Protein AF-A0A4U5P6T0-F1 (afdb_monomer_lite)

InterPro domains:
  IPR006148 Glucosamine/galactosamine-6-phosphate isomerase [PF01182] (25-104)
  IPR037171 NagB/RpiA transferase-like [SSF100950] (9-103)
  IPR039104 6-phosphogluconolactonase [PTHR11054] (4-105)

Sequence (105 aa):
MDATNNKVLEVFDTEELSVSLAKYTAVLSDKFAKERGSFTVVLSVGSIDWSKWHVLWVDERLVPKDHPDSNDKLAFDGFLSMVPILPGNAYAINDALSAEGAADD

Secondary structure (DSSP, 8-state):
-------------HHHHHHHHHHHHHHHHHHHHHHHS-------SS---GGG--EE-S---SS-TTSTT-HHHHHHHHTGGGTT--GGGEE---TTS-HHHHH--

Structure (mmCIF, N/CA/C/O backbone):
data_AF-A0A4U5P6T0-F1
#
_entry.id   AF-A0A4U5P6T0-F1
#
loop_
_atom_site.group_PDB
_atom_site.id
_atom_site.type_symbol
_atom_site.label_atom_id
_atom_site.label_alt_id
_atom_site.label_c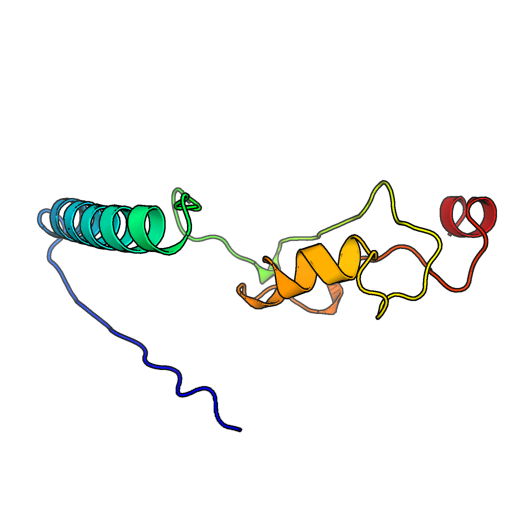omp_id
_atom_site.label_asym_id
_atom_site.label_entity_id
_atom_site.label_seq_id
_atom_site.pdbx_PDB_ins_code
_atom_site.Cartn_x
_atom_site.Cartn_y
_atom_site.Cartn_z
_atom_site.occupancy
_atom_site.B_iso_or_equiv
_atom_site.auth_seq_id
_atom_site.auth_comp_id
_atom_site.auth_asym_id
_atom_site.auth_atom_id
_atom_site.pdbx_PDB_model_num
ATOM 1 N N . MET A 1 1 ? 10.078 -18.967 5.702 1.00 35.88 1 MET A N 1
ATOM 2 C CA . MET A 1 1 ? 10.070 -18.590 7.129 1.00 35.88 1 MET A CA 1
ATOM 3 C C . MET A 1 1 ? 8.691 -18.032 7.407 1.00 35.88 1 MET A C 1
ATOM 5 O O . MET A 1 1 ? 8.331 -17.055 6.767 1.00 35.88 1 MET A O 1
ATOM 9 N N . ASP A 1 2 ? 7.902 -18.723 8.228 1.00 41.34 2 ASP A N 1
ATOM 10 C CA . ASP A 1 2 ? 6.528 -18.336 8.563 1.00 41.34 2 ASP A CA 1
ATOM 11 C C . ASP A 1 2 ? 6.510 -16.959 9.230 1.00 41.34 2 ASP A C 1
ATOM 13 O O . ASP A 1 2 ? 7.046 -16.785 10.325 1.00 41.34 2 ASP A O 1
ATOM 17 N N . ALA A 1 3 ? 5.881 -15.981 8.578 1.00 46.53 3 ALA A N 1
ATOM 18 C CA . ALA A 1 3 ? 5.433 -14.777 9.254 1.00 46.53 3 ALA A CA 1
ATOM 19 C C . ALA A 1 3 ? 4.229 -15.179 10.114 1.00 46.53 3 ALA A C 1
ATOM 21 O O . ALA A 1 3 ? 3.123 -15.373 9.612 1.00 46.53 3 ALA A O 1
ATOM 22 N N . THR A 1 4 ? 4.456 -15.378 11.409 1.00 46.34 4 THR A N 1
ATOM 23 C CA . THR A 1 4 ? 3.408 -15.658 12.391 1.00 46.34 4 THR A CA 1
ATOM 24 C C . THR A 1 4 ? 2.381 -14.528 12.355 1.00 46.34 4 THR A C 1
ATOM 26 O O . THR A 1 4 ? 2.628 -13.418 12.826 1.00 46.34 4 THR A O 1
ATOM 29 N N . ASN A 1 5 ? 1.224 -14.807 11.755 1.00 52.81 5 ASN A N 1
ATOM 30 C CA . ASN A 1 5 ? 0.116 -13.872 11.618 1.00 52.81 5 ASN A CA 1
ATOM 31 C C . ASN A 1 5 ? -0.555 -13.687 12.988 1.00 52.81 5 ASN A C 1
ATOM 33 O O . ASN A 1 5 ? -1.506 -14.388 13.337 1.00 52.81 5 ASN A O 1
ATOM 37 N N . ASN A 1 6 ? 0.009 -12.801 13.809 1.00 61.62 6 ASN A N 1
ATOM 38 C CA . ASN A 1 6 ? -0.435 -12.561 15.177 1.00 61.62 6 ASN A CA 1
ATOM 39 C C . ASN A 1 6 ? -1.689 -11.672 15.164 1.00 61.62 6 ASN A C 1
ATOM 41 O O . ASN A 1 6 ? -1.637 -10.466 15.401 1.00 61.62 6 ASN A O 1
ATOM 45 N N . LYS A 1 7 ? -2.822 -12.269 14.790 1.00 72.25 7 LYS A N 1
ATOM 46 C CA . LYS A 1 7 ? -4.104 -11.576 14.673 1.00 72.25 7 LYS A CA 1
ATOM 47 C C . LYS A 1 7 ? -4.708 -11.382 16.066 1.00 72.25 7 LYS A C 1
ATOM 49 O O . LYS A 1 7 ? -5.090 -12.353 16.713 1.00 72.25 7 LYS A O 1
ATOM 54 N N . VAL A 1 8 ? -4.811 -10.133 16.513 1.00 79.56 8 VAL A N 1
ATOM 55 C CA . VAL A 1 8 ? -5.515 -9.759 17.749 1.00 79.56 8 VAL A CA 1
ATOM 56 C C . VAL A 1 8 ? -6.956 -9.386 17.389 1.00 79.56 8 VAL A C 1
ATOM 58 O O . VAL A 1 8 ? -7.170 -8.550 16.513 1.00 79.56 8 VAL A O 1
ATOM 61 N N . LEU A 1 9 ? -7.939 -10.030 18.027 1.00 83.31 9 LEU A N 1
ATOM 62 C CA . LEU A 1 9 ? -9.361 -9.694 17.911 1.00 83.31 9 LEU A CA 1
ATOM 63 C C . LEU A 1 9 ? -9.855 -9.202 19.270 1.00 83.31 9 LEU A C 1
ATOM 65 O O . LEU A 1 9 ? -9.935 -9.983 20.215 1.00 83.31 9 LEU A O 1
ATOM 69 N N . GLU A 1 10 ? -10.210 -7.926 19.345 1.00 82.50 10 GLU A N 1
ATOM 70 C CA . GLU A 1 10 ? -10.851 -7.323 20.512 1.00 82.50 10 GLU A CA 1
ATOM 71 C C . GLU A 1 10 ? -12.274 -6.904 20.130 1.00 82.50 10 GLU A C 1
ATOM 73 O O . GLU A 1 10 ? -12.496 -6.321 19.067 1.00 82.50 10 GLU A O 1
ATOM 78 N N . VAL A 1 11 ? -13.247 -7.254 20.973 1.00 85.94 11 VAL A N 1
ATOM 79 C CA . VAL A 1 11 ? -14.671 -6.973 20.760 1.00 85.94 11 VAL A CA 1
ATOM 80 C C . VAL A 1 11 ? -15.105 -5.947 21.798 1.00 85.94 11 VAL A C 1
ATOM 82 O O . VAL A 1 11 ? -14.882 -6.151 22.988 1.00 8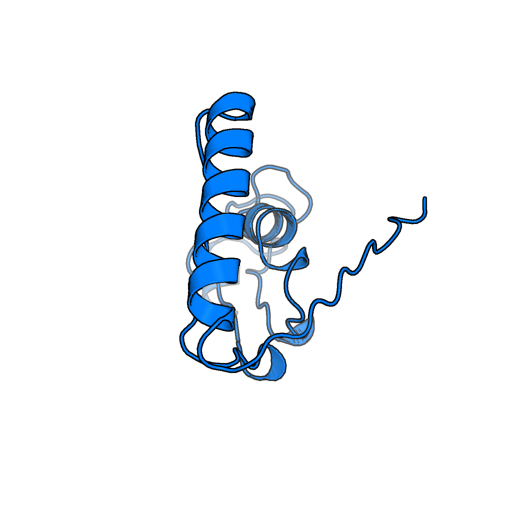5.94 11 VAL A O 1
ATOM 85 N N . PHE A 1 12 ? -15.717 -4.862 21.334 1.00 84.44 12 PHE A N 1
ATOM 86 C CA . PHE A 1 12 ? -16.166 -3.743 22.159 1.00 84.44 12 PHE A CA 1
ATOM 87 C C . PHE A 1 12 ? -17.631 -3.428 21.873 1.00 84.44 12 PHE A C 1
ATOM 89 O O . PHE A 1 12 ? -18.099 -3.616 20.745 1.00 84.44 12 PHE A O 1
ATOM 96 N N . ASP A 1 13 ? -18.311 -2.857 22.862 1.00 89.19 13 ASP A N 1
ATOM 97 C CA . ASP A 1 13 ? -19.583 -2.177 22.641 1.00 89.19 13 ASP A CA 1
ATOM 98 C C . ASP A 1 13 ? -19.364 -0.854 21.881 1.00 89.19 13 ASP A C 1
ATOM 100 O O . ASP A 1 13 ? -18.265 -0.287 21.855 1.00 89.19 13 ASP A O 1
ATOM 104 N N . THR A 1 14 ? -20.412 -0.349 21.220 1.00 79.88 14 THR A N 1
ATOM 105 C CA . THR A 1 14 ? -20.301 0.755 20.245 1.00 79.88 14 THR A CA 1
ATOM 106 C C . THR A 1 14 ? -19.713 2.038 20.841 1.00 79.88 14 THR A C 1
ATOM 108 O O . THR A 1 14 ? -18.955 2.738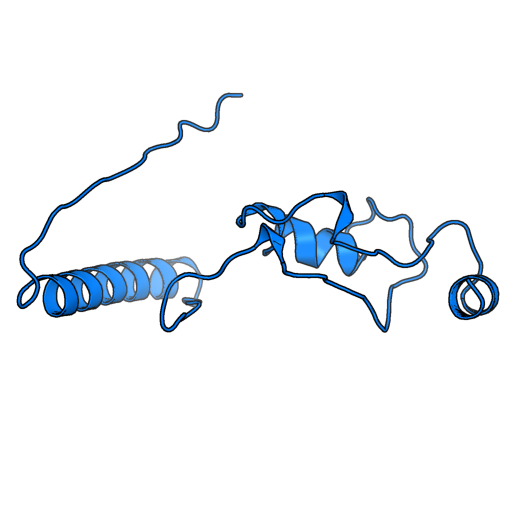 20.169 1.00 79.88 14 THR A O 1
ATOM 111 N N . GLU A 1 15 ? -20.031 2.339 22.100 1.00 82.81 15 GLU A N 1
ATOM 112 C CA . GLU A 1 15 ? -19.546 3.540 22.790 1.00 82.81 15 GLU A CA 1
ATOM 113 C C . GLU A 1 15 ? -18.051 3.446 23.138 1.00 82.81 15 GLU A C 1
ATOM 115 O O . GLU A 1 15 ? -17.321 4.435 23.049 1.00 82.81 15 GLU A O 1
ATOM 120 N N . GLU A 1 16 ? -17.563 2.245 23.456 1.00 88.00 16 GLU A N 1
ATOM 121 C CA . GLU A 1 16 ? -16.183 2.019 23.894 1.00 88.00 16 GLU A CA 1
ATOM 122 C C . GLU A 1 16 ? -15.204 1.867 22.727 1.00 88.00 16 GLU A C 1
ATOM 124 O O . GLU A 1 16 ? -14.026 2.210 22.858 1.00 88.00 16 GLU A O 1
ATOM 129 N N . LEU A 1 17 ? -15.686 1.406 21.567 1.00 87.56 17 LEU A N 1
ATOM 130 C CA . LEU A 1 17 ? -14.851 1.129 20.397 1.00 87.56 17 LEU A CA 1
ATOM 131 C C . LEU A 1 17 ? -14.029 2.351 19.962 1.00 87.56 17 LEU A C 1
ATOM 133 O O . LEU A 1 17 ? -12.828 2.241 19.711 1.00 87.56 17 LEU A O 1
ATOM 137 N N . SER A 1 18 ? -14.667 3.522 19.896 1.00 85.69 18 SER A N 1
ATOM 138 C CA . SER A 1 18 ? -14.011 4.762 19.461 1.00 85.69 18 SER A CA 1
ATOM 139 C C . SER A 1 18 ? -12.885 5.185 20.412 1.00 85.69 18 SER A C 1
ATOM 141 O O . SER A 1 18 ? -11.787 5.537 19.974 1.00 85.69 18 SER A O 1
ATOM 143 N N . VAL A 1 19 ? -13.132 5.087 21.721 1.00 89.44 19 VAL A N 1
ATOM 144 C CA . VAL A 1 19 ? -12.180 5.452 22.775 1.00 89.44 19 VAL A CA 1
ATOM 145 C C . VAL A 1 19 ? -11.006 4.477 22.806 1.00 89.44 19 VAL A C 1
ATOM 147 O O . VAL A 1 19 ? -9.853 4.908 22.891 1.00 89.44 19 VAL A O 1
ATOM 150 N N . SER A 1 20 ? -11.275 3.175 22.716 1.00 88.88 20 SER A N 1
ATOM 151 C CA . SER A 1 20 ? -10.240 2.138 22.694 1.00 88.88 20 SER A CA 1
ATOM 152 C C . SER A 1 20 ? -9.351 2.255 21.457 1.00 88.88 20 SER A C 1
ATOM 154 O O . SER A 1 20 ? -8.126 2.246 21.590 1.00 88.88 20 SER A O 1
ATOM 156 N N . LEU A 1 21 ? -9.932 2.481 20.273 1.00 88.12 21 LEU A N 1
ATOM 157 C CA . LEU A 1 21 ? -9.169 2.679 19.039 1.00 88.12 21 LEU A CA 1
ATOM 158 C C . LEU A 1 21 ? -8.285 3.932 19.102 1.00 88.12 21 LEU A C 1
ATOM 160 O O . LEU A 1 21 ? -7.123 3.890 18.690 1.00 88.12 21 LEU A O 1
ATOM 164 N N . ALA A 1 22 ? -8.800 5.037 19.651 1.00 89.38 22 ALA A N 1
ATOM 165 C CA . ALA A 1 22 ? -8.025 6.261 19.836 1.00 89.38 22 ALA A CA 1
ATOM 166 C C . ALA A 1 22 ? -6.831 6.042 20.780 1.00 89.38 22 ALA A C 1
ATOM 168 O O . ALA A 1 22 ? -5.708 6.432 20.455 1.00 89.38 22 ALA A O 1
ATOM 169 N N . LYS A 1 23 ? -7.043 5.363 21.918 1.00 92.50 23 LYS A N 1
ATOM 170 C CA . LYS A 1 23 ? -5.969 5.011 22.864 1.00 92.50 23 LYS A CA 1
ATOM 171 C C . LYS A 1 23 ? -4.922 4.105 22.220 1.00 92.50 23 LYS A C 1
ATOM 173 O O . LYS A 1 23 ? -3.731 4.374 22.347 1.00 92.50 23 LYS A O 1
ATOM 178 N N . TYR A 1 24 ? -5.355 3.069 21.507 1.00 90.75 24 TYR A N 1
ATOM 179 C CA . TYR A 1 24 ? -4.460 2.149 20.811 1.00 90.75 24 TYR A CA 1
ATOM 180 C C . TYR A 1 24 ? -3.607 2.874 19.762 1.00 90.75 24 TYR A C 1
ATOM 182 O O . TYR A 1 24 ? -2.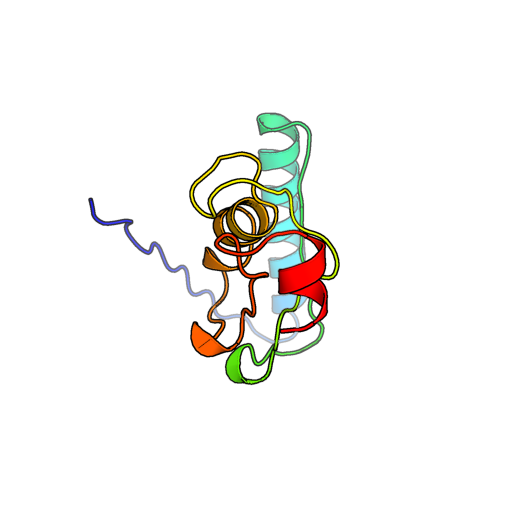383 2.745 19.750 1.00 90.75 24 TYR A O 1
ATOM 190 N N . THR A 1 25 ? -4.238 3.718 18.943 1.00 91.31 25 THR A N 1
ATOM 191 C CA . THR A 1 25 ? -3.547 4.529 17.931 1.00 91.31 25 THR A CA 1
ATOM 192 C C . THR A 1 25 ? -2.538 5.482 18.572 1.00 91.31 25 THR A C 1
ATOM 194 O O . THR A 1 25 ? -1.420 5.600 18.079 1.00 91.31 25 THR A O 1
ATOM 197 N N . ALA A 1 26 ? -2.882 6.115 19.699 1.00 93.62 26 ALA A N 1
ATOM 198 C CA . ALA A 1 26 ? -1.967 6.988 20.431 1.00 93.62 26 ALA A CA 1
ATOM 199 C C . ALA A 1 26 ? -0.735 6.232 20.963 1.00 93.62 26 ALA A C 1
ATOM 201 O O . ALA A 1 26 ? 0.386 6.721 20.828 1.00 93.62 26 ALA A O 1
ATOM 202 N N . VAL A 1 27 ? -0.925 5.024 21.508 1.00 95.06 27 VAL A N 1
ATOM 203 C CA . VAL A 1 27 ? 0.177 4.161 21.974 1.00 95.06 27 VAL A CA 1
ATOM 204 C C . VAL A 1 27 ? 1.104 3.777 20.818 1.00 95.06 27 VAL A C 1
ATOM 206 O O . VAL A 1 27 ? 2.324 3.890 20.946 1.00 95.06 27 VAL A O 1
ATOM 209 N N . LEU A 1 28 ? 0.547 3.353 19.679 1.00 92.62 28 LEU A N 1
ATOM 210 C CA . LEU A 1 28 ? 1.349 3.021 18.499 1.00 92.62 28 LEU A CA 1
ATOM 211 C C . LEU A 1 28 ? 2.082 4.242 17.942 1.00 92.62 28 LEU A C 1
ATOM 213 O O . LEU A 1 28 ? 3.255 4.135 17.583 1.00 92.62 28 LEU A O 1
ATOM 217 N N . SER A 1 29 ? 1.412 5.394 17.906 1.00 94.81 29 SER A N 1
ATOM 218 C CA . SER A 1 29 ? 2.002 6.645 17.445 1.00 94.81 29 SER A CA 1
ATOM 219 C C . SER A 1 29 ? 3.213 7.031 18.278 1.00 94.81 29 SER A C 1
ATOM 221 O O . SER A 1 29 ? 4.267 7.306 17.714 1.00 94.81 29 SER A O 1
ATOM 223 N N . ASP A 1 30 ? 3.087 7.030 19.606 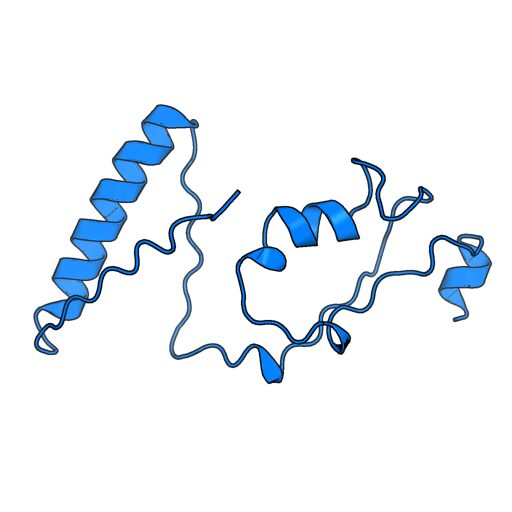1.00 96.56 30 ASP A N 1
ATOM 224 C CA . ASP A 1 30 ? 4.189 7.374 20.507 1.00 96.56 30 ASP A CA 1
ATOM 225 C C . ASP A 1 30 ? 5.366 6.399 20.353 1.00 96.56 30 ASP A C 1
ATOM 227 O O . ASP A 1 30 ? 6.517 6.824 20.234 1.00 96.56 30 ASP A O 1
ATOM 231 N N . LYS A 1 31 ? 5.079 5.094 20.264 1.00 94.62 31 LYS A N 1
ATOM 232 C CA . LYS A 1 31 ? 6.098 4.063 20.052 1.00 94.62 31 LYS A CA 1
ATOM 233 C C . LYS A 1 31 ? 6.867 4.280 18.746 1.00 94.62 31 LYS A C 1
ATOM 235 O O . LYS A 1 31 ? 8.090 4.406 18.760 1.00 94.62 31 LYS A O 1
ATOM 240 N N . PHE A 1 32 ? 6.169 4.318 17.613 1.00 91.38 32 PHE A N 1
ATOM 241 C CA . PHE A 1 32 ? 6.829 4.334 16.308 1.00 91.38 32 PHE A CA 1
ATOM 242 C C . PHE A 1 32 ? 7.418 5.698 15.953 1.00 91.38 32 PHE A C 1
ATOM 244 O O . PHE A 1 32 ? 8.473 5.737 15.323 1.00 91.38 32 PHE A O 1
ATOM 251 N N . ALA A 1 33 ? 6.830 6.804 16.420 1.00 94.38 33 ALA A N 1
ATOM 252 C CA . ALA A 1 33 ? 7.447 8.119 16.273 1.00 94.38 33 ALA A CA 1
ATOM 253 C C . ALA A 1 33 ? 8.799 8.194 17.005 1.00 94.38 33 ALA A C 1
ATOM 255 O O . ALA A 1 33 ? 9.745 8.762 16.464 1.00 94.38 33 ALA A O 1
ATOM 256 N N . LYS A 1 34 ? 8.930 7.572 18.187 1.00 95.75 34 LYS A N 1
ATOM 257 C CA . LYS A 1 34 ? 10.214 7.471 18.904 1.00 95.75 34 LYS A CA 1
ATOM 258 C C . LYS A 1 34 ? 11.212 6.551 18.202 1.00 95.75 34 LYS A C 1
ATOM 260 O O . LYS A 1 34 ? 12.385 6.892 18.114 1.00 95.75 34 LYS A O 1
ATOM 265 N N . GLU A 1 35 ? 10.761 5.399 17.708 1.00 93.94 35 GLU A N 1
ATOM 266 C CA . GLU A 1 35 ? 11.638 4.413 17.060 1.00 93.94 35 GLU A CA 1
ATOM 267 C C . GLU A 1 35 ? 12.120 4.850 15.667 1.00 93.94 35 GLU A C 1
ATOM 269 O O . GLU A 1 35 ? 13.237 4.522 15.274 1.00 93.94 35 GLU A O 1
ATOM 274 N N . ARG A 1 36 ? 11.277 5.551 14.898 1.00 92.19 36 ARG A N 1
ATOM 275 C CA . ARG A 1 36 ? 11.486 5.795 13.457 1.00 92.19 36 ARG A CA 1
ATOM 276 C C . ARG A 1 36 ? 11.469 7.272 13.068 1.00 92.19 36 ARG A C 1
ATOM 278 O O . ARG A 1 36 ? 11.571 7.593 11.888 1.00 92.19 36 ARG A O 1
ATOM 285 N N . GLY A 1 37 ? 11.271 8.172 14.029 1.00 93.62 37 GLY A N 1
ATOM 286 C CA . GLY A 1 37 ? 11.106 9.608 13.785 1.00 93.62 37 GLY A CA 1
ATOM 287 C C . GLY A 1 37 ? 9.774 9.991 13.129 1.00 93.62 37 GLY A C 1
ATOM 288 O O . GLY A 1 37 ? 9.511 11.175 12.941 1.00 93.62 37 GLY A O 1
ATOM 289 N N . SER A 1 38 ? 8.924 9.021 12.775 1.00 87.81 38 SER A N 1
ATOM 290 C CA . SER A 1 38 ? 7.623 9.251 12.145 1.00 87.81 38 SER A CA 1
ATOM 291 C C . SER A 1 38 ? 6.632 8.127 12.461 1.00 87.81 38 SER A C 1
ATOM 293 O O . SER A 1 38 ? 7.015 6.984 12.714 1.00 87.81 38 SER A O 1
ATOM 295 N N . PHE A 1 39 ? 5.341 8.459 12.439 1.00 90.25 39 PHE A N 1
ATOM 296 C CA . PHE A 1 39 ? 4.231 7.512 12.508 1.00 90.25 39 PHE A CA 1
ATOM 297 C C . PHE A 1 39 ? 3.279 7.813 11.352 1.00 90.25 39 PHE A C 1
ATOM 299 O O . PHE A 1 39 ? 2.821 8.945 11.208 1.00 90.25 39 PHE A O 1
ATOM 306 N N . THR A 1 40 ? 3.009 6.810 10.519 1.00 85.56 40 THR A N 1
ATOM 307 C CA . THR A 1 40 ? 2.100 6.934 9.374 1.00 85.56 40 THR A CA 1
ATOM 308 C C . THR A 1 40 ? 0.837 6.144 9.670 1.00 85.56 40 THR A C 1
ATOM 310 O O . THR A 1 40 ? 0.911 4.982 10.067 1.00 85.56 40 THR A O 1
ATOM 313 N N . VAL A 1 41 ? -0.319 6.771 9.470 1.00 84.38 41 VAL A N 1
ATOM 314 C CA . VAL A 1 41 ? -1.635 6.152 9.630 1.00 84.38 41 VAL A CA 1
ATOM 315 C C . VAL A 1 41 ? -2.441 6.349 8.353 1.00 84.38 41 VAL A C 1
ATOM 317 O O . VAL A 1 41 ? -2.382 7.411 7.735 1.00 84.38 41 VAL A O 1
ATOM 320 N N . VAL A 1 42 ? -3.208 5.332 7.971 1.00 77.50 42 VAL A N 1
ATOM 321 C CA . VAL A 1 42 ? -4.185 5.409 6.883 1.00 77.50 42 VAL A CA 1
ATOM 322 C C . VAL A 1 42 ? -5.568 5.338 7.514 1.00 77.50 42 VAL A C 1
ATOM 324 O O . VAL A 1 42 ? -5.889 4.374 8.206 1.00 77.50 42 VAL A O 1
ATOM 327 N N . LEU A 1 43 ? -6.370 6.381 7.316 1.00 78.81 43 LEU A N 1
ATOM 328 C CA . LEU A 1 43 ? -7.736 6.459 7.827 1.00 78.81 43 LEU A CA 1
ATOM 329 C C . LEU A 1 43 ? -8.710 6.078 6.710 1.00 78.81 43 LEU A C 1
ATOM 331 O O . LEU A 1 43 ? -8.636 6.632 5.615 1.00 78.81 43 LEU A O 1
ATOM 335 N N . SER A 1 44 ? -9.649 5.178 6.995 1.00 72.88 44 SER A N 1
ATOM 336 C CA . SER A 1 44 ? -10.803 4.929 6.131 1.00 72.88 44 SER A CA 1
ATOM 337 C C . SER A 1 44 ? -12.095 5.199 6.886 1.00 72.88 44 SER A C 1
ATOM 339 O O . SER A 1 44 ? -12.218 4.910 8.076 1.00 72.88 44 SER A O 1
ATOM 341 N N . VAL A 1 45 ? -13.079 5.745 6.179 1.00 71.19 45 VAL A N 1
ATOM 342 C CA . VAL A 1 45 ? -14.454 5.835 6.670 1.00 71.19 45 VAL A CA 1
ATOM 343 C C . VAL A 1 45 ? -15.216 4.675 6.031 1.00 71.19 45 VAL A C 1
ATOM 345 O O . VAL A 1 45 ? -15.364 4.632 4.813 1.00 71.19 45 VAL A O 1
ATOM 348 N N . GLY A 1 46 ? -15.634 3.697 6.836 1.00 70.69 46 GLY A N 1
ATOM 349 C CA . GLY A 1 46 ? -16.217 2.446 6.336 1.00 70.69 46 GLY A CA 1
ATOM 350 C C . GLY A 1 46 ? -15.181 1.407 5.881 1.00 70.69 46 GLY A C 1
ATOM 351 O O . GLY A 1 46 ? -13.971 1.581 6.047 1.00 70.69 46 GLY A O 1
ATOM 352 N N . SER A 1 47 ? -15.673 0.294 5.331 1.00 74.94 47 SER A N 1
ATOM 353 C CA . SER A 1 47 ? -14.844 -0.797 4.808 1.00 74.94 47 SER A CA 1
ATOM 354 C C . SER A 1 47 ? -14.360 -0.490 3.390 1.00 74.94 47 SER A C 1
ATOM 356 O O . SER A 1 47 ? -15.178 -0.241 2.503 1.00 74.94 47 SER A O 1
ATOM 358 N N . ILE A 1 48 ? -13.049 -0.570 3.156 1.00 81.75 48 ILE A N 1
ATOM 359 C CA . ILE A 1 48 ? -12.476 -0.520 1.806 1.00 81.75 48 ILE A CA 1
ATOM 360 C C . ILE A 1 48 ? -12.588 -1.908 1.170 1.00 81.75 48 ILE A C 1
ATOM 362 O O . ILE A 1 48 ? -12.031 -2.881 1.678 1.00 81.75 48 ILE A O 1
ATOM 366 N N . ASP A 1 49 ? -13.299 -1.991 0.048 1.00 89.00 49 ASP A N 1
ATOM 367 C CA . ASP A 1 49 ? -13.386 -3.203 -0.765 1.00 89.00 49 ASP A CA 1
ATOM 368 C C . ASP A 1 49 ? -12.271 -3.217 -1.820 1.00 89.00 49 ASP A C 1
ATOM 370 O O . ASP A 1 49 ? -12.455 -2.772 -2.954 1.00 89.00 49 ASP A O 1
ATOM 374 N N . TRP A 1 50 ? -11.100 -3.723 -1.429 1.00 91.56 50 TRP A N 1
ATOM 375 C CA . TRP A 1 50 ? -9.904 -3.813 -2.277 1.00 91.56 50 TRP A CA 1
ATOM 376 C C . TRP A 1 50 ? -10.097 -4.639 -3.554 1.00 91.56 50 TRP A C 1
ATOM 378 O O . TRP A 1 50 ? -9.346 -4.456 -4.509 1.00 91.56 50 TRP A O 1
ATOM 388 N N . SER A 1 51 ? -11.127 -5.492 -3.620 1.00 91.75 51 SER A N 1
ATOM 389 C CA . SER A 1 51 ? -11.436 -6.262 -4.832 1.00 91.75 51 SER A CA 1
ATOM 390 C C . SER A 1 51 ? -11.887 -5.390 -6.010 1.00 91.75 51 SER A C 1
ATOM 392 O O . SER A 1 51 ? -11.813 -5.817 -7.159 1.00 91.75 51 S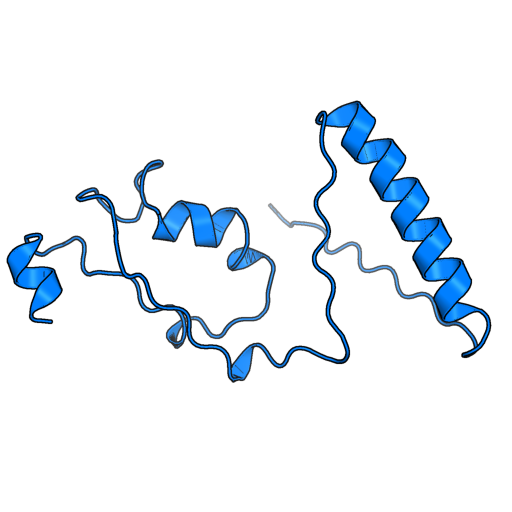ER A O 1
ATOM 394 N N . LYS A 1 52 ? -12.328 -4.157 -5.730 1.00 92.06 52 LYS A N 1
ATOM 395 C CA . LYS A 1 52 ? -12.806 -3.183 -6.724 1.00 92.06 52 LYS A CA 1
ATOM 396 C C . LYS A 1 52 ? -11.790 -2.095 -7.054 1.00 92.06 52 LYS A C 1
ATOM 398 O O . LYS A 1 52 ? -12.060 -1.247 -7.899 1.00 92.06 52 LYS A O 1
ATOM 403 N N . TRP A 1 53 ? -10.666 -2.062 -6.346 1.00 93.69 53 TRP A N 1
ATOM 404 C CA . TRP A 1 53 ? -9.633 -1.058 -6.568 1.00 93.69 53 TRP A CA 1
ATOM 405 C C . TRP A 1 53 ? -8.775 -1.460 -7.754 1.00 93.69 53 TRP A C 1
ATOM 407 O O . TRP A 1 53 ? -8.412 -2.627 -7.856 1.00 93.69 53 TRP A O 1
ATOM 417 N N . HIS A 1 54 ? -8.449 -0.484 -8.600 1.00 94.19 54 HIS A N 1
ATOM 418 C CA . HIS A 1 54 ? -7.502 -0.596 -9.705 1.00 94.19 54 HIS A CA 1
ATOM 419 C C . HIS A 1 54 ? -6.414 0.465 -9.509 1.00 94.19 54 HIS A C 1
ATOM 421 O O . HIS A 1 54 ? -6.730 1.630 -9.264 1.00 94.19 54 HIS A O 1
ATOM 427 N N . VAL A 1 55 ? -5.148 0.062 -9.583 1.00 94.19 55 VAL A N 1
ATOM 428 C CA . VAL A 1 55 ? -3.979 0.928 -9.377 1.00 94.19 55 VAL A CA 1
ATOM 429 C C . VAL A 1 55 ? -3.215 1.026 -10.689 1.00 94.19 55 VAL A C 1
ATOM 431 O O . VAL A 1 55 ? -2.883 0.002 -11.276 1.00 94.19 55 VAL A O 1
ATOM 434 N N . LEU A 1 56 ? -2.958 2.251 -11.145 1.00 94.19 56 LEU A N 1
ATOM 435 C CA . LEU A 1 56 ? -2.259 2.542 -12.394 1.00 94.19 56 LEU A CA 1
ATOM 436 C C . LEU A 1 56 ? -1.106 3.505 -12.119 1.00 94.19 56 LEU A C 1
ATOM 438 O O . LEU A 1 56 ? -1.221 4.369 -11.244 1.00 94.19 56 LEU A O 1
ATOM 442 N N . TRP A 1 57 ? -0.042 3.403 -12.911 1.00 91.75 57 TRP A N 1
ATOM 443 C CA . TRP A 1 57 ? 1.086 4.330 -12.862 1.00 91.75 57 TRP A CA 1
ATOM 444 C C . TRP A 1 57 ? 1.096 5.275 -14.055 1.00 91.75 57 TRP A C 1
ATOM 446 O O . TRP A 1 57 ? 0.810 4.884 -15.180 1.00 91.75 57 TRP A O 1
ATOM 456 N N . VAL A 1 58 ? 1.415 6.541 -13.783 1.00 88.94 58 VAL A N 1
ATOM 457 C CA . VAL A 1 58 ? 1.589 7.588 -14.805 1.00 88.94 58 VAL A CA 1
ATOM 458 C C . VAL A 1 58 ? 3.066 7.756 -15.173 1.00 88.94 58 VAL A C 1
ATOM 460 O O . VAL A 1 58 ? 3.381 8.208 -16.267 1.00 88.94 58 VAL A O 1
ATOM 463 N N . ASP A 1 59 ? 3.969 7.399 -14.259 1.00 89.69 59 ASP A N 1
ATOM 464 C CA . ASP A 1 59 ? 5.419 7.475 -14.429 1.00 89.69 59 ASP A CA 1
ATOM 465 C C . ASP A 1 59 ? 6.079 6.264 -13.750 1.00 89.69 59 ASP A C 1
ATOM 467 O O . ASP A 1 59 ? 5.678 5.852 -12.657 1.00 89.69 59 ASP A O 1
ATOM 471 N N . GLU A 1 60 ? 7.112 5.722 -14.386 1.00 92.62 60 GLU A N 1
ATOM 472 C CA . GLU A 1 60 ? 7.964 4.644 -13.887 1.00 92.62 60 GLU A CA 1
ATOM 473 C C . GLU A 1 60 ? 9.405 4.886 -14.360 1.00 92.62 60 GLU A C 1
ATOM 475 O O . GLU A 1 60 ? 9.668 5.444 -15.426 1.00 92.62 60 GLU A O 1
ATOM 480 N N . ARG A 1 61 ? 10.371 4.493 -13.535 1.00 93.44 61 ARG A N 1
ATOM 481 C CA . ARG A 1 61 ? 11.787 4.503 -13.878 1.00 93.44 61 ARG A CA 1
ATOM 482 C C . ARG A 1 61 ? 12.065 3.423 -14.918 1.00 93.44 61 ARG A C 1
ATOM 484 O O . ARG A 1 61 ? 11.599 2.298 -14.794 1.00 93.44 61 ARG A O 1
ATOM 491 N N . LEU A 1 62 ? 12.887 3.750 -15.917 1.00 90.94 62 LEU A N 1
ATOM 492 C CA . LEU A 1 62 ? 13.321 2.807 -16.953 1.00 90.94 62 LEU A CA 1
ATOM 493 C C . LEU A 1 62 ? 14.374 1.828 -16.401 1.00 90.94 62 LEU A C 1
ATOM 495 O O . LEU A 1 62 ? 15.555 1.882 -16.744 1.00 90.94 62 LEU A O 1
ATOM 499 N N . VAL A 1 63 ? 13.936 0.972 -15.488 1.00 93.44 63 VAL A N 1
ATOM 500 C CA . VAL A 1 63 ? 14.701 -0.083 -14.825 1.00 93.44 63 VAL A CA 1
ATOM 501 C C . VAL A 1 63 ? 13.824 -1.338 -14.736 1.00 93.44 63 VAL A C 1
ATOM 503 O O . VAL A 1 63 ? 12.601 -1.220 -14.799 1.00 93.44 63 VAL A O 1
ATOM 506 N N . PRO A 1 64 ? 14.410 -2.536 -14.574 1.00 93.38 64 PRO A N 1
ATOM 507 C CA . PRO A 1 64 ? 13.632 -3.748 -14.320 1.00 93.38 64 PRO A CA 1
ATOM 508 C C . PRO A 1 64 ? 12.701 -3.604 -13.105 1.00 93.38 64 PRO A C 1
ATOM 510 O O . PRO A 1 64 ? 13.068 -2.966 -12.118 1.00 93.38 64 PRO A O 1
ATOM 513 N N . LYS A 1 65 ? 11.529 -4.247 -13.130 1.00 91.19 65 LYS A N 1
ATOM 514 C CA . LYS A 1 65 ? 10.543 -4.196 -12.028 1.00 91.19 65 LYS A CA 1
ATOM 515 C C . LYS A 1 65 ? 11.050 -4.694 -10.675 1.00 91.19 65 LYS A C 1
ATOM 517 O O . LYS A 1 65 ? 10.510 -4.320 -9.643 1.00 91.19 65 LYS A O 1
ATOM 522 N N . ASP A 1 66 ? 12.067 -5.549 -10.640 1.00 93.50 66 ASP A N 1
ATOM 523 C CA . ASP A 1 66 ? 12.675 -6.016 -9.389 1.00 93.50 66 ASP A CA 1
ATOM 524 C C . ASP A 1 66 ? 13.770 -5.071 -8.857 1.00 93.50 66 ASP A C 1
ATOM 526 O O . ASP A 1 66 ? 14.272 -5.265 -7.742 1.00 93.50 66 ASP A O 1
ATOM 530 N N . HIS A 1 67 ? 14.102 -4.015 -9.604 1.00 96.25 67 HIS A N 1
ATOM 531 C CA . HIS A 1 67 ? 15.093 -3.019 -9.223 1.00 96.25 67 HIS A CA 1
ATOM 532 C C . HIS A 1 67 ? 14.609 -2.174 -8.027 1.00 96.25 67 HIS A C 1
ATOM 534 O O . HIS A 1 67 ? 13.441 -1.784 -7.980 1.00 96.25 67 HIS A O 1
ATOM 540 N N . PRO A 1 68 ? 15.488 -1.824 -7.065 1.00 95.88 68 PRO A N 1
ATOM 541 C CA . PRO A 1 68 ? 15.118 -1.021 -5.892 1.00 95.88 68 PRO A CA 1
ATOM 542 C C . PRO A 1 68 ? 14.548 0.369 -6.215 1.00 95.88 68 PRO A C 1
ATOM 544 O O . PRO A 1 68 ? 13.840 0.926 -5.383 1.00 95.88 68 PRO A O 1
ATOM 547 N N . ASP A 1 69 ? 14.832 0.901 -7.404 1.00 95.31 69 ASP A N 1
ATOM 548 C CA . ASP A 1 69 ? 14.339 2.212 -7.850 1.00 95.31 69 ASP A CA 1
ATOM 549 C C . ASP A 1 69 ? 13.017 2.146 -8.640 1.00 95.31 69 ASP A C 1
ATOM 551 O O . ASP A 1 69 ? 12.539 3.189 -9.080 1.00 95.31 69 ASP A O 1
ATOM 555 N N . SER A 1 70 ? 12.425 0.961 -8.848 1.00 96.69 70 SER A N 1
ATOM 556 C CA . SER A 1 70 ? 11.102 0.859 -9.483 1.00 96.69 70 SER A CA 1
ATOM 557 C C . SER A 1 70 ? 10.024 1.431 -8.559 1.00 96.69 70 SER A C 1
ATOM 559 O O . SER A 1 70 ? 9.891 1.025 -7.399 1.00 96.69 70 SER A O 1
ATOM 561 N N . ASN A 1 71 ? 9.223 2.355 -9.087 1.00 95.44 71 ASN A N 1
ATOM 562 C CA . ASN A 1 71 ? 8.065 2.920 -8.406 1.00 95.44 71 ASN A CA 1
ATOM 563 C C . ASN A 1 71 ? 7.046 1.822 -8.070 1.00 95.44 71 ASN A C 1
ATOM 565 O O . ASN A 1 71 ? 6.525 1.806 -6.954 1.00 95.44 71 ASN A O 1
ATOM 569 N N . ASP A 1 72 ? 6.796 0.891 -8.997 1.00 94.75 72 ASP A N 1
ATOM 570 C CA . ASP A 1 72 ? 5.895 -0.244 -8.794 1.00 94.75 72 ASP A CA 1
ATOM 571 C C . ASP A 1 72 ? 6.352 -1.122 -7.625 1.00 94.75 72 ASP A C 1
ATOM 573 O O . ASP A 1 72 ? 5.581 -1.389 -6.699 1.00 94.75 72 ASP A O 1
ATOM 577 N N . LYS A 1 73 ? 7.642 -1.476 -7.593 1.00 95.06 73 LYS A N 1
ATOM 578 C CA . LYS A 1 73 ? 8.221 -2.263 -6.501 1.00 95.06 73 LYS A CA 1
ATOM 579 C C . LYS A 1 73 ? 8.100 -1.556 -5.157 1.00 95.06 73 LYS A C 1
ATOM 581 O O . LYS A 1 73 ? 7.695 -2.165 -4.167 1.00 95.06 73 LYS A O 1
ATOM 586 N N . LEU A 1 74 ? 8.447 -0.272 -5.111 1.00 95.50 74 LEU A N 1
ATOM 587 C CA . LEU A 1 74 ? 8.377 0.524 -3.887 1.00 95.50 74 LEU A CA 1
ATOM 588 C C . LEU A 1 74 ? 6.933 0.658 -3.386 1.00 95.50 74 LEU A C 1
ATOM 590 O O . LEU A 1 74 ? 6.691 0.543 -2.183 1.00 95.50 74 LEU A O 1
ATOM 594 N N . ALA A 1 75 ? 5.968 0.846 -4.288 1.00 94.25 75 ALA A N 1
ATOM 595 C CA . ALA A 1 75 ? 4.551 0.878 -3.945 1.00 94.25 75 ALA A CA 1
ATOM 596 C C . ALA A 1 75 ? 4.049 -0.486 -3.446 1.00 94.25 75 ALA A C 1
ATOM 598 O O . ALA A 1 75 ? 3.279 -0.545 -2.481 1.00 94.25 75 ALA A O 1
ATOM 599 N N . PHE A 1 76 ? 4.502 -1.585 -4.053 1.00 93.69 76 PHE A N 1
ATOM 600 C CA . PHE A 1 76 ? 4.147 -2.931 -3.619 1.00 93.69 76 PHE A CA 1
ATOM 601 C C . PHE A 1 76 ? 4.705 -3.258 -2.232 1.00 93.69 76 PHE A C 1
ATOM 603 O O . PHE A 1 76 ? 3.944 -3.599 -1.322 1.00 93.69 76 PHE A O 1
ATOM 610 N N . ASP A 1 77 ? 6.009 -3.085 -2.034 1.00 94.00 77 ASP A N 1
ATOM 611 C CA . ASP A 1 77 ? 6.679 -3.376 -0.766 1.00 94.00 77 ASP A CA 1
ATOM 612 C C . ASP A 1 77 ? 6.196 -2.454 0.361 1.00 94.00 77 ASP A C 1
ATOM 614 O O . ASP A 1 77 ? 6.012 -2.890 1.498 1.00 94.00 77 ASP A O 1
ATOM 618 N N . GLY A 1 78 ? 5.976 -1.173 0.051 1.00 90.12 78 GLY A N 1
ATOM 619 C CA . GLY A 1 78 ? 5.586 -0.163 1.030 1.00 90.12 78 GLY A CA 1
ATOM 620 C C . GLY A 1 78 ? 4.100 -0.167 1.379 1.00 90.12 78 GLY A C 1
ATOM 621 O O . GLY A 1 78 ? 3.740 0.292 2.465 1.00 90.12 78 GLY A O 1
ATOM 622 N N . PHE A 1 79 ? 3.236 -0.660 0.486 1.00 89.69 79 PHE A N 1
ATOM 623 C CA . PHE A 1 79 ? 1.792 -0.549 0.675 1.00 89.69 79 PHE A CA 1
ATOM 624 C C . PHE A 1 79 ? 0.976 -1.707 0.097 1.00 89.69 79 PHE A C 1
ATOM 626 O O . PHE A 1 79 ? 0.242 -2.346 0.851 1.00 89.69 79 PHE A O 1
ATOM 633 N N . LEU A 1 80 ? 1.062 -1.993 -1.208 1.00 91.81 80 LEU A N 1
ATOM 634 C CA . LEU A 1 80 ? 0.096 -2.900 -1.853 1.00 91.81 80 LEU A CA 1
ATOM 635 C C . LEU A 1 80 ? 0.191 -4.346 -1.342 1.00 91.81 80 LEU A C 1
ATOM 637 O O . LEU A 1 80 ? -0.819 -5.040 -1.300 1.00 91.81 80 LEU A O 1
ATOM 641 N N . SER A 1 81 ? 1.363 -4.780 -0.870 1.00 92.75 81 SER A N 1
ATOM 642 C CA . SER A 1 81 ? 1.556 -6.088 -0.223 1.00 92.75 81 SER A CA 1
ATOM 643 C C . SER A 1 81 ? 0.860 -6.221 1.139 1.00 92.75 81 SER A C 1
ATOM 645 O O . SER A 1 81 ? 0.672 -7.331 1.637 1.00 92.75 81 SER A O 1
ATOM 647 N N . MET A 1 82 ? 0.467 -5.101 1.750 1.00 91.31 82 MET A N 1
ATOM 648 C CA . MET A 1 82 ? -0.181 -5.054 3.063 1.00 91.31 82 MET A CA 1
ATOM 649 C C . MET A 1 82 ? -1.712 -5.041 2.966 1.00 91.31 82 MET A C 1
ATOM 651 O O . MET A 1 82 ? -2.392 -5.105 3.992 1.00 91.31 82 MET A O 1
ATOM 655 N N . VAL A 1 83 ? -2.267 -4.955 1.753 1.00 90.88 83 VAL A N 1
ATOM 656 C CA . VAL A 1 83 ? -3.711 -4.885 1.502 1.00 90.88 83 VAL A CA 1
ATOM 657 C C . VAL A 1 83 ? -4.156 -6.019 0.572 1.00 90.88 83 VAL A C 1
ATOM 659 O O . VAL A 1 83 ? -3.391 -6.452 -0.286 1.00 90.88 83 VAL A O 1
ATOM 662 N N . PRO A 1 84 ? -5.393 -6.531 0.698 1.00 93.00 84 PRO A N 1
ATOM 663 C CA . PRO A 1 84 ? -5.881 -7.637 -0.125 1.00 93.00 84 PRO A CA 1
ATOM 664 C C . PRO A 1 84 ? -6.357 -7.164 -1.514 1.00 93.00 84 PRO A C 1
ATOM 666 O O . PRO A 1 84 ? -7.494 -7.430 -1.906 1.00 93.00 84 PRO A O 1
ATOM 669 N N . ILE A 1 85 ? -5.512 -6.434 -2.249 1.00 93.81 85 ILE A N 1
ATOM 670 C CA . ILE A 1 85 ? -5.776 -6.085 -3.651 1.00 93.81 85 ILE A CA 1
ATOM 671 C C . ILE A 1 85 ? -5.648 -7.334 -4.530 1.00 93.81 85 ILE A C 1
ATOM 673 O O . ILE A 1 85 ? -4.803 -8.200 -4.295 1.00 93.81 85 ILE A O 1
ATOM 677 N N . LEU A 1 86 ? -6.501 -7.451 -5.549 1.00 93.31 86 LEU A N 1
ATOM 678 C CA . LEU A 1 86 ? -6.382 -8.541 -6.514 1.00 93.31 86 LEU A CA 1
ATOM 679 C C . LEU A 1 86 ? -5.108 -8.346 -7.354 1.00 93.31 86 LEU A C 1
ATOM 681 O O . LEU A 1 86 ? -4.925 -7.254 -7.891 1.00 93.31 86 LEU A O 1
ATOM 685 N N . PRO A 1 87 ? -4.260 -9.378 -7.541 1.00 87.38 87 PRO A N 1
ATOM 686 C CA . PRO A 1 87 ? -3.011 -9.240 -8.295 1.00 87.38 87 PRO A CA 1
ATOM 687 C C . PRO A 1 87 ? -3.183 -8.669 -9.710 1.00 87.38 87 PRO A C 1
ATOM 689 O O . PRO A 1 87 ? -2.315 -7.956 -10.190 1.00 87.38 87 PRO A O 1
ATOM 692 N N . GLY A 1 88 ? -4.316 -8.942 -10.368 1.00 92.31 88 GLY A N 1
ATOM 693 C CA . GLY A 1 88 ? -4.624 -8.425 -11.708 1.00 92.31 88 GLY A CA 1
ATOM 694 C C . GLY A 1 88 ? -5.143 -6.984 -11.754 1.00 92.31 88 GLY A C 1
ATOM 695 O O . GLY A 1 88 ? -5.437 -6.494 -12.839 1.00 92.31 88 GLY A O 1
ATOM 696 N N . ASN A 1 89 ? -5.286 -6.319 -10.605 1.00 95.00 89 ASN A N 1
ATOM 697 C CA . ASN A 1 89 ? -5.787 -4.950 -10.522 1.00 95.00 89 ASN A CA 1
ATOM 698 C C . ASN A 1 89 ? -4.679 -3.907 -10.275 1.00 95.00 89 ASN A C 1
ATOM 700 O O . ASN A 1 89 ? -4.982 -2.719 -10.167 1.00 95.00 89 ASN A O 1
ATOM 704 N N . ALA A 1 90 ? -3.416 -4.323 -10.171 1.00 93.88 90 ALA A N 1
ATOM 705 C CA . ALA A 1 90 ? -2.265 -3.426 -10.188 1.00 93.88 90 ALA A CA 1
ATOM 706 C C . ALA A 1 90 ? -1.618 -3.485 -11.579 1.00 93.88 90 ALA A C 1
ATOM 708 O O . ALA A 1 90 ? -1.112 -4.530 -11.988 1.00 93.88 90 ALA A O 1
ATOM 709 N N . TYR A 1 91 ? -1.681 -2.379 -12.320 1.00 93.56 91 TYR A N 1
ATOM 710 C CA . TYR A 1 91 ? -1.231 -2.284 -13.708 1.00 93.56 91 TYR A CA 1
ATOM 711 C C . TYR A 1 91 ? 0.092 -1.524 -13.761 1.00 93.56 91 TYR A C 1
ATOM 713 O O . TYR A 1 91 ? 0.121 -0.292 -13.788 1.00 93.56 91 TYR A O 1
ATOM 721 N N . ALA A 1 92 ? 1.187 -2.279 -13.746 1.00 92.62 92 ALA A N 1
ATOM 722 C CA . ALA A 1 92 ? 2.527 -1.731 -13.877 1.00 92.62 92 ALA A CA 1
ATOM 723 C C . ALA A 1 92 ? 2.851 -1.393 -15.341 1.00 92.62 92 ALA A C 1
ATOM 725 O O . ALA A 1 92 ? 2.482 -2.139 -16.250 1.00 92.62 92 ALA A O 1
ATOM 726 N N . ILE A 1 93 ? 3.604 -0.310 -15.551 1.00 93.38 93 ILE A N 1
ATOM 727 C CA . ILE A 1 93 ? 4.157 0.051 -16.863 1.00 93.38 93 ILE A CA 1
ATOM 728 C C . ILE A 1 93 ? 5.100 -1.067 -17.349 1.00 93.38 93 ILE A C 1
ATOM 730 O O . ILE A 1 93 ? 5.758 -1.754 -16.557 1.00 93.38 93 ILE A O 1
ATOM 734 N N . ASN A 1 94 ? 5.128 -1.307 -18.660 1.00 91.44 94 ASN A N 1
ATOM 735 C CA . ASN A 1 94 ? 5.913 -2.375 -19.265 1.00 91.44 94 ASN A CA 1
ATOM 736 C C . ASN A 1 94 ? 7.412 -2.020 -19.328 1.00 91.44 94 ASN A C 1
ATOM 738 O O . ASN A 1 94 ? 7.850 -1.253 -20.179 1.00 91.44 94 ASN A O 1
ATOM 742 N N . ASP A 1 95 ? 8.204 -2.626 -18.444 1.00 89.75 95 ASP A N 1
ATOM 743 C CA . ASP A 1 95 ? 9.652 -2.429 -18.301 1.00 89.75 95 ASP A CA 1
ATOM 744 C C . ASP A 1 95 ? 10.488 -3.094 -19.409 1.00 89.75 95 ASP A C 1
ATOM 746 O O . ASP A 1 95 ? 11.699 -2.884 -19.482 1.00 89.75 95 ASP A O 1
ATOM 750 N N . ALA A 1 96 ? 9.860 -3.876 -20.292 1.00 90.50 96 ALA A N 1
ATOM 751 C CA . ALA A 1 96 ? 10.516 -4.457 -21.461 1.00 90.50 96 ALA A CA 1
ATOM 752 C C . ALA A 1 96 ? 10.479 -3.543 -22.702 1.00 90.50 96 ALA A C 1
ATOM 754 O O . ALA A 1 96 ? 11.123 -3.857 -23.707 1.00 90.50 96 ALA A O 1
ATOM 755 N N . LEU A 1 97 ? 9.722 -2.442 -22.659 1.00 90.69 97 LEU A N 1
ATOM 756 C CA . LEU A 1 97 ? 9.578 -1.488 -23.760 1.00 90.69 97 LEU A CA 1
ATOM 757 C C . LEU A 1 97 ? 10.411 -0.222 -23.513 1.00 90.69 97 LEU A C 1
ATOM 759 O O . LEU A 1 97 ? 10.839 0.061 -22.394 1.00 90.69 97 LEU A O 1
ATOM 763 N N . SER A 1 98 ? 10.655 0.555 -24.574 1.00 90.38 98 SER A N 1
ATOM 764 C CA . SER A 1 98 ? 11.161 1.921 -24.399 1.00 90.38 98 SER A CA 1
ATOM 765 C C . SER A 1 98 ? 10.088 2.803 -23.756 1.00 90.38 98 SER A C 1
ATOM 767 O O . SER A 1 98 ? 8.916 2.432 -23.723 1.00 90.38 98 SER A O 1
ATOM 769 N N . ALA A 1 99 ? 10.472 3.996 -23.298 1.00 85.81 99 ALA A N 1
ATOM 770 C CA . ALA A 1 99 ? 9.520 4.952 -22.734 1.00 85.81 99 ALA A CA 1
ATOM 771 C C . ALA A 1 99 ? 8.390 5.294 -23.723 1.00 85.81 99 ALA A C 1
ATOM 773 O O . ALA A 1 99 ? 7.229 5.353 -23.339 1.00 85.81 99 ALA A O 1
ATOM 774 N N . GLU A 1 100 ? 8.723 5.464 -25.004 1.00 88.75 100 GLU A N 1
ATOM 775 C CA . GLU A 1 100 ? 7.745 5.706 -26.067 1.00 88.75 100 GLU A CA 1
ATOM 776 C C . GLU A 1 100 ? 6.881 4.469 -26.320 1.00 88.75 100 GLU A C 1
ATOM 778 O O . GLU A 1 100 ? 5.664 4.581 -26.390 1.00 88.75 100 GLU A O 1
ATOM 783 N N . GLY A 1 101 ? 7.493 3.281 -26.401 1.00 87.81 101 GLY A N 1
ATOM 784 C CA . GLY A 1 101 ? 6.757 2.038 -26.631 1.00 87.81 101 GLY A CA 1
ATOM 785 C C . GLY A 1 101 ? 5.774 1.711 -25.508 1.00 87.81 101 GLY A C 1
ATOM 786 O O . GLY A 1 101 ? 4.689 1.220 -25.780 1.00 87.81 101 GLY A O 1
ATOM 787 N N . ALA A 1 102 ? 6.130 2.019 -24.262 1.00 87.12 102 ALA A N 1
ATOM 788 C CA . ALA A 1 102 ? 5.259 1.830 -23.109 1.00 87.12 102 ALA A CA 1
ATOM 789 C C . ALA A 1 102 ? 4.141 2.882 -23.003 1.00 87.12 102 ALA A C 1
ATOM 791 O O . ALA A 1 102 ? 3.172 2.656 -22.288 1.00 87.12 102 ALA A O 1
ATOM 792 N N . ALA A 1 103 ? 4.269 4.031 -23.674 1.00 84.62 103 ALA A N 1
ATOM 793 C CA . ALA A 1 103 ? 3.222 5.051 -23.709 1.00 84.62 103 ALA A CA 1
ATOM 794 C C . ALA A 1 103 ? 2.096 4.716 -24.707 1.00 84.62 103 ALA A C 1
ATOM 796 O O . ALA A 1 103 ? 0.989 5.235 -24.561 1.00 84.62 103 ALA A O 1
ATOM 797 N N . ASP A 1 104 ? 2.390 3.873 -25.702 1.00 88.19 104 ASP A N 1
ATOM 798 C CA . ASP A 1 104 ? 1.462 3.450 -26.759 1.00 88.19 104 ASP A CA 1
ATOM 799 C C . ASP A 1 104 ? 0.809 2.067 -26.500 1.00 88.19 104 ASP A C 1
ATOM 801 O O . ASP A 1 104 ? -0.049 1.655 -27.286 1.00 88.19 104 ASP A O 1
ATOM 805 N N . ASP A 1 105 ? 1.222 1.355 -25.442 1.00 81.19 105 ASP A N 1
ATOM 806 C CA . ASP A 1 105 ? 0.685 0.053 -24.977 1.00 81.19 105 ASP A CA 1
ATOM 807 C C . ASP A 1 105 ? -0.604 0.235 -24.147 1.00 81.19 105 ASP A C 1
ATOM 809 O O . ASP A 1 105 ? -1.616 -0.446 -24.446 1.00 81.19 105 ASP A O 1
#

Organism: Populus alba (NCBI:txid43335)

Radius of gyration: 18.74 Å; chains: 1; bounding box: 35×28×51 Å

pLDDT: mean 87.22, std 11.48, range [35.88, 96.69]

Foldseek 3Di:
DDPPPPDDDDDDDPVVVVVVVVVVLVVQQVVCCVVPVGDDDDDDDDDDPLQPAAAEDPDFDLDDCVDPRTPLVCCCVVPVVVDPHDPVRYDDQDSVDDPVRSVVD